Protein AF-A0A927BL58-F1 (afdb_monomer)

Foldseek 3Di:
DDPPVVVVPPDDPPPPPFDWAWFQDPPPRDIDTDGPPPQARPVPRHGTDPDHDPVPDD

Nearest PDB structures (foldseek):
  7oo3-assembly1_L  TM=6.545E-01  e=6.238E+00  Sus scrofa
  1n0z-assembly1_A  TM=4.130E-01  e=4.142E+00  Homo sapiens

Radius of gyration: 14.39 Å; Cα contacts (8 Å, |Δi|>4): 70; chains: 1; bounding box: 25×22×40 Å

Secondary structure (DSSP, 8-state):
--HHHHTTT-PPPTT--S--EEEE-TTT-PEEEE-TT--B-TTT-PBPPSS--TTS--

Organism: Streptomyces globisporus (NCBI:txid1908)

Mean predicted aligned error: 9.22 Å

Structure (mmCIF, N/CA/C/O backbone):
data_AF-A0A927BL58-F1
#
_entry.id   AF-A0A927BL58-F1
#
loop_
_atom_site.group_PDB
_atom_site.id
_atom_site.type_symbol
_atom_site.label_atom_id
_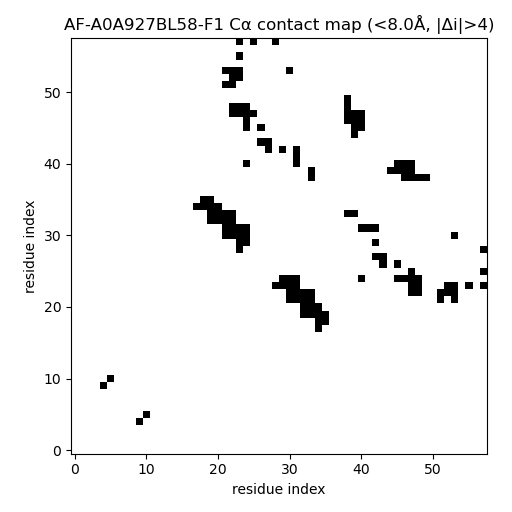atom_site.label_alt_id
_atom_site.label_comp_id
_atom_site.label_asym_id
_atom_site.label_entity_id
_atom_site.label_seq_id
_atom_site.pdbx_PDB_ins_code
_atom_site.Cartn_x
_atom_site.Cartn_y
_atom_site.Cartn_z
_atom_site.occupancy
_atom_site.B_iso_or_equiv
_atom_site.auth_seq_id
_atom_site.auth_comp_id
_atom_site.auth_asym_id
_atom_site.auth_atom_id
_atom_site.pdbx_PDB_model_num
ATOM 1 N N . MET A 1 1 ? -4.145 -4.909 -19.224 1.00 45.25 1 MET A N 1
ATOM 2 C CA . MET A 1 1 ? -2.938 -4.962 -20.076 1.00 45.25 1 MET A CA 1
ATOM 3 C C . MET A 1 1 ? -2.714 -3.580 -20.678 1.00 45.25 1 MET A C 1
ATOM 5 O O . MET A 1 1 ? -3.665 -2.982 -21.160 1.00 45.25 1 MET A O 1
ATOM 9 N N . ALA A 1 2 ? -1.518 -3.010 -20.521 1.00 49.84 2 ALA A N 1
ATOM 10 C CA . ALA A 1 2 ? -1.241 -1.588 -20.755 1.00 49.84 2 ALA A CA 1
ATOM 11 C C . ALA A 1 2 ? -0.825 -1.287 -22.213 1.00 49.84 2 ALA A C 1
ATOM 13 O O . ALA A 1 2 ? 0.349 -1.051 -22.492 1.00 49.84 2 ALA A O 1
ATOM 14 N N . GLU A 1 3 ? -1.790 -1.281 -23.137 1.00 56.28 3 GLU A N 1
ATOM 15 C CA . GLU A 1 3 ? -1.586 -0.999 -24.576 1.00 56.28 3 GLU A CA 1
ATOM 16 C C . GLU A 1 3 ? -1.147 0.443 -24.889 1.00 56.28 3 GLU A C 1
ATOM 18 O O . GLU A 1 3 ? -0.571 0.707 -25.942 1.00 56.28 3 GLU A O 1
ATOM 23 N N . ALA A 1 4 ? -1.397 1.393 -23.985 1.00 61.69 4 ALA A N 1
ATOM 24 C CA . ALA A 1 4 ? -1.091 2.805 -24.221 1.00 61.69 4 ALA A CA 1
ATOM 25 C C . ALA A 1 4 ? 0.419 3.101 -24.305 1.00 61.69 4 ALA A C 1
ATOM 27 O O . ALA A 1 4 ? 0.817 3.997 -25.044 1.00 61.69 4 ALA A O 1
ATOM 28 N N . LEU A 1 5 ? 1.258 2.350 -23.579 1.00 60.75 5 LEU A N 1
ATOM 29 C CA . LEU A 1 5 ? 2.713 2.557 -23.581 1.00 60.75 5 LEU A CA 1
ATOM 30 C C . LEU A 1 5 ? 3.380 2.022 -24.855 1.00 60.75 5 LEU A C 1
ATOM 32 O O . LEU A 1 5 ? 4.366 2.596 -25.308 1.00 60.75 5 LEU A O 1
ATOM 36 N N . ASP A 1 6 ? 2.815 0.975 -25.460 1.00 61.91 6 ASP A N 1
ATOM 37 C CA . ASP A 1 6 ? 3.367 0.322 -26.656 1.00 61.91 6 ASP A CA 1
ATOM 38 C C . ASP A 1 6 ? 3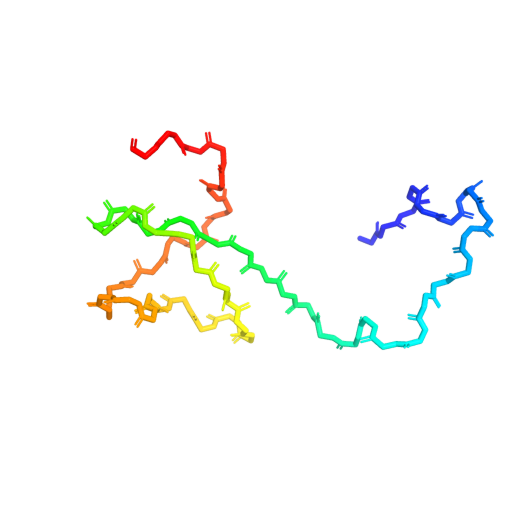.433 1.283 -27.857 1.00 61.91 6 ASP A C 1
ATOM 40 O O . ASP A 1 6 ? 4.350 1.242 -28.671 1.00 61.91 6 ASP A O 1
ATOM 44 N N . ARG A 1 7 ? 2.494 2.235 -27.925 1.00 66.75 7 ARG A N 1
ATOM 45 C CA . ARG A 1 7 ? 2.375 3.194 -29.035 1.00 66.75 7 ARG A CA 1
ATOM 46 C C . ARG A 1 7 ? 3.425 4.305 -29.027 1.00 66.75 7 ARG A C 1
ATOM 48 O O . ARG A 1 7 ? 3.571 4.984 -30.037 1.00 66.75 7 ARG A O 1
ATOM 55 N N . ILE A 1 8 ? 4.119 4.526 -27.909 1.00 75.62 8 ILE A N 1
ATOM 56 C CA . ILE A 1 8 ? 5.053 5.656 -27.748 1.00 75.62 8 ILE A CA 1
ATOM 57 C C . ILE A 1 8 ? 6.503 5.218 -28.047 1.00 75.62 8 ILE A C 1
ATOM 59 O O . ILE A 1 8 ? 7.413 6.038 -28.022 1.00 75.62 8 ILE A O 1
ATOM 63 N N . GLY A 1 9 ? 6.740 3.938 -28.374 1.00 63.62 9 GLY A N 1
ATOM 64 C CA . GLY A 1 9 ? 8.088 3.432 -28.675 1.00 63.62 9 GLY A CA 1
ATOM 65 C C . GLY A 1 9 ? 9.039 3.495 -27.475 1.00 63.62 9 GLY A C 1
ATOM 66 O O . GLY A 1 9 ? 10.255 3.455 -27.642 1.00 63.62 9 GLY A O 1
ATOM 67 N N . ILE A 1 10 ? 8.489 3.626 -26.263 1.00 71.94 10 ILE A N 1
ATOM 68 C CA . ILE A 1 10 ? 9.250 3.547 -25.021 1.00 71.94 10 ILE A CA 1
ATOM 69 C C . ILE A 1 10 ? 9.451 2.065 -24.741 1.00 71.94 10 ILE A C 1
ATOM 71 O O . ILE A 1 10 ? 8.527 1.380 -24.292 1.00 71.94 10 ILE A O 1
ATOM 75 N N . ASP A 1 11 ? 10.658 1.581 -25.025 1.00 63.03 11 ASP A N 1
ATOM 76 C CA . ASP A 1 11 ? 11.073 0.242 -24.631 1.00 63.03 11 ASP A CA 1
ATOM 77 C C . ASP A 1 11 ? 10.856 0.077 -23.126 1.00 63.03 11 ASP A C 1
ATOM 79 O O . ASP A 1 11 ? 11.235 0.938 -22.323 1.00 63.03 11 ASP A O 1
ATOM 83 N N . ARG A 1 12 ? 10.175 -1.004 -22.736 1.00 61.50 12 ARG A N 1
ATOM 84 C CA . ARG A 1 12 ? 9.861 -1.234 -21.325 1.00 61.50 12 ARG A CA 1
ATOM 85 C C . ARG A 1 12 ? 11.185 -1.440 -20.590 1.00 61.50 12 ARG A C 1
ATOM 87 O O . ARG A 1 12 ? 11.904 -2.378 -20.936 1.00 61.50 12 ARG A O 1
ATOM 94 N N . PRO A 1 13 ? 11.511 -0.630 -19.564 1.00 65.44 13 PRO A N 1
ATOM 95 C CA . PRO A 1 13 ? 12.714 -0.859 -18.783 1.00 65.44 13 PRO A CA 1
ATOM 96 C C . PRO A 1 13 ? 12.671 -2.283 -18.212 1.00 65.44 13 PRO A C 1
ATOM 98 O O . PRO A 1 13 ? 11.680 -2.634 -17.554 1.00 65.44 13 PRO A O 1
ATOM 101 N N . PRO A 1 14 ? 13.693 -3.122 -18.454 1.00 55.53 14 PRO A N 1
ATOM 102 C CA . PRO A 1 14 ? 13.748 -4.440 -17.840 1.00 55.53 14 PRO A CA 1
ATOM 103 C C . PRO A 1 14 ? 13.810 -4.248 -16.318 1.00 55.53 14 PRO A C 1
ATOM 105 O O . PRO A 1 14 ? 14.719 -3.594 -15.814 1.00 55.53 14 PRO A O 1
ATOM 108 N N . GLY A 1 15 ? 12.812 -4.757 -15.586 1.00 55.78 15 GLY A N 1
ATOM 109 C CA . GLY A 1 15 ? 12.747 -4.625 -14.121 1.00 55.78 15 GLY A CA 1
ATOM 110 C C . GLY A 1 15 ? 11.395 -4.218 -13.526 1.00 55.78 15 GLY A C 1
ATOM 111 O O . GLY A 1 15 ? 11.248 -4.259 -12.308 1.00 55.78 15 GLY A O 1
ATOM 112 N N . PHE A 1 16 ? 10.374 -3.900 -14.331 1.00 57.47 16 PHE A N 1
ATOM 113 C CA . PHE A 1 16 ? 8.980 -3.780 -13.856 1.00 57.47 16 PHE A CA 1
ATOM 114 C C . PHE A 1 16 ? 8.321 -5.160 -13.628 1.00 57.47 16 PHE A C 1
ATOM 116 O O . PHE A 1 16 ? 7.213 -5.424 -14.084 1.00 57.47 16 PHE A O 1
ATOM 123 N N . THR A 1 17 ? 9.016 -6.087 -12.966 1.00 59.69 17 THR A N 1
ATOM 124 C CA . THR A 1 17 ? 8.583 -7.488 -12.809 1.00 59.69 17 THR A CA 1
ATOM 125 C C . THR A 1 17 ? 7.615 -7.718 -11.651 1.00 59.69 17 THR A C 1
ATOM 127 O O . THR A 1 17 ? 7.101 -8.823 -11.520 1.00 59.69 17 THR A O 1
ATOM 130 N N . HIS A 1 18 ? 7.365 -6.716 -10.805 1.00 65.06 18 HIS A N 1
ATOM 131 C CA . HIS A 1 18 ? 6.373 -6.810 -9.735 1.00 65.06 18 HIS A CA 1
ATOM 132 C C . HIS A 1 18 ? 5.273 -5.777 -9.921 1.00 65.06 18 HIS A C 1
ATOM 134 O O . HIS A 1 18 ? 5.531 -4.573 -9.982 1.00 65.06 18 HIS A O 1
ATOM 140 N N . GLU A 1 19 ? 4.036 -6.266 -9.983 1.00 68.62 19 GLU A N 1
ATOM 141 C CA . GLU A 1 19 ? 2.865 -5.413 -9.863 1.00 68.62 19 GLU A CA 1
ATOM 142 C C . GLU A 1 19 ? 2.838 -4.837 -8.446 1.00 68.62 19 GLU A C 1
ATOM 144 O O . GLU A 1 19 ? 2.807 -5.560 -7.449 1.00 68.62 19 GLU A O 1
ATOM 149 N N . VAL A 1 20 ? 2.896 -3.513 -8.367 1.00 74.88 20 VAL A N 1
ATOM 150 C CA . VAL A 1 20 ? 2.797 -2.774 -7.116 1.00 74.88 20 VAL A CA 1
ATOM 151 C C . VAL A 1 20 ? 1.525 -1.954 -7.174 1.00 74.88 20 VAL A C 1
ATOM 153 O O . VAL A 1 20 ? 1.339 -1.140 -8.082 1.00 74.88 20 VAL A O 1
ATOM 156 N N . VAL A 1 21 ? 0.652 -2.145 -6.188 1.00 83.75 21 VAL A N 1
ATOM 157 C CA . VAL A 1 21 ? -0.635 -1.457 -6.136 1.00 83.75 21 VAL A CA 1
ATOM 158 C C . VAL A 1 21 ? -0.657 -0.521 -4.941 1.00 83.75 21 VAL A C 1
ATOM 160 O O . VAL A 1 21 ? -0.477 -0.934 -3.800 1.00 83.75 21 VAL A O 1
ATOM 163 N N . PHE A 1 22 ? -0.924 0.758 -5.187 1.00 89.31 22 PHE A N 1
ATOM 164 C CA . PHE A 1 22 ? -1.097 1.712 -4.099 1.00 89.31 22 PHE A CA 1
ATOM 165 C C . PHE A 1 22 ? -2.526 1.679 -3.546 1.00 89.31 22 PHE A C 1
ATOM 167 O O . PHE A 1 22 ? -3.508 1.577 -4.297 1.00 89.31 22 PHE A O 1
ATOM 174 N N . ARG A 1 23 ? -2.644 1.818 -2.223 1.00 91.69 23 ARG A N 1
ATOM 175 C CA . ARG A 1 23 ? -3.915 1.955 -1.494 1.00 91.69 23 ARG A CA 1
ATOM 176 C C . ARG A 1 23 ? -3.835 3.111 -0.502 1.00 91.69 23 ARG A C 1
ATOM 178 O O . ARG A 1 23 ? -2.769 3.400 0.029 1.00 91.69 23 ARG A O 1
ATOM 185 N N . ARG A 1 24 ? -4.95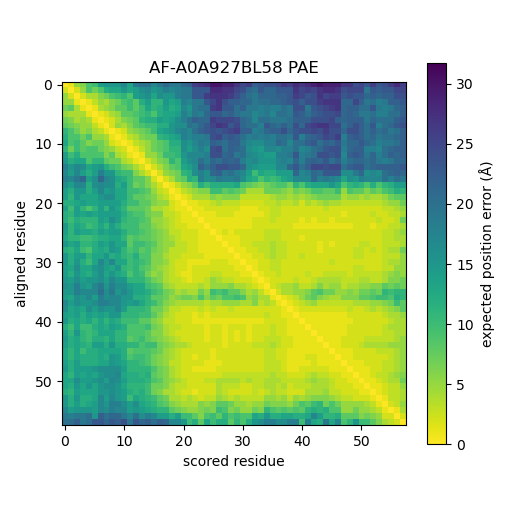7 3.778 -0.238 1.00 93.75 24 ARG A N 1
ATOM 186 C CA . ARG A 1 24 ? -5.067 4.745 0.862 1.00 93.75 24 ARG A CA 1
AT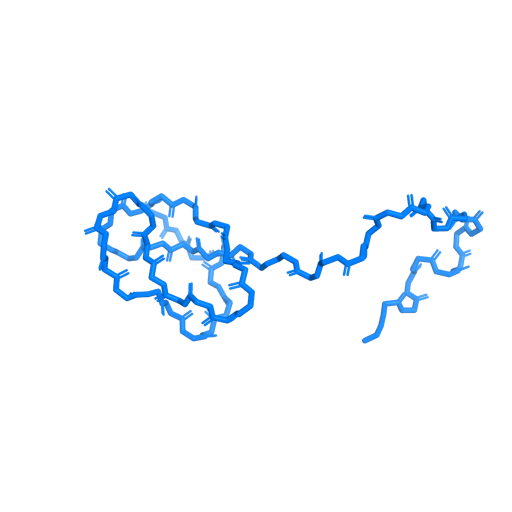OM 187 C C . ARG A 1 24 ? -5.735 4.066 2.051 1.00 93.75 24 ARG A C 1
ATOM 189 O O . ARG A 1 24 ? -6.861 3.590 1.929 1.00 93.75 24 ARG A O 1
ATOM 196 N N . CYS A 1 25 ? -5.055 4.025 3.193 1.00 94.50 25 CYS A N 1
ATOM 197 C CA . CYS A 1 25 ? -5.660 3.534 4.429 1.00 94.50 25 CYS A CA 1
ATOM 198 C C . CYS A 1 25 ? -6.727 4.526 4.908 1.00 94.50 25 CYS A C 1
ATOM 200 O O . CYS A 1 25 ? -6.455 5.723 4.991 1.00 94.50 25 CYS A O 1
ATOM 202 N N . ARG A 1 26 ? -7.929 4.048 5.247 1.00 92.38 26 ARG A N 1
ATOM 203 C CA . ARG A 1 26 ? -9.016 4.912 5.744 1.00 92.38 26 ARG A CA 1
ATOM 204 C C . ARG A 1 26 ? -8.836 5.308 7.212 1.00 92.38 26 ARG A C 1
ATOM 206 O O . ARG A 1 26 ? -9.337 6.351 7.612 1.00 92.3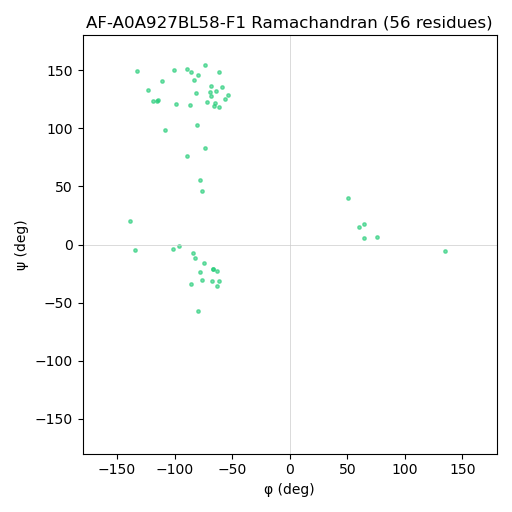8 26 ARG A O 1
ATOM 213 N N . SER A 1 27 ? -8.082 4.521 7.981 1.00 94.06 27 SER A N 1
ATOM 214 C CA . SER A 1 27 ? -7.788 4.785 9.393 1.00 94.06 27 SER A CA 1
ATOM 215 C C . SER A 1 27 ? -6.681 5.834 9.575 1.00 94.06 27 SER A C 1
ATOM 217 O O . SER A 1 27 ? -6.899 6.889 10.169 1.00 94.06 27 SER A O 1
ATOM 219 N N . CYS A 1 28 ? -5.491 5.604 9.005 1.00 94.44 28 CYS A N 1
ATOM 220 C CA . CYS A 1 28 ? -4.332 6.486 9.203 1.00 94.44 28 CYS A CA 1
ATOM 221 C C . CYS A 1 28 ? 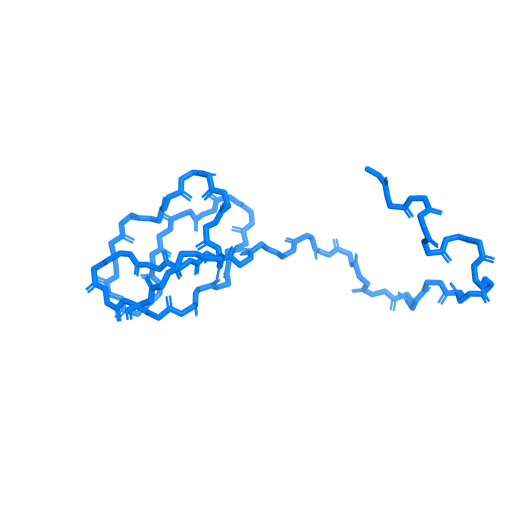-4.053 7.440 8.030 1.00 94.44 28 CYS A C 1
ATOM 223 O O . CYS A 1 28 ? -3.134 8.258 8.110 1.00 94.44 28 CYS A O 1
ATOM 225 N N . ARG A 1 29 ? -4.812 7.329 6.929 1.00 91.56 29 ARG A N 1
ATOM 226 C CA . ARG A 1 29 ? -4.767 8.208 5.739 1.00 91.56 29 ARG A CA 1
ATOM 227 C C . ARG A 1 29 ? -3.468 8.198 4.932 1.00 91.56 29 ARG 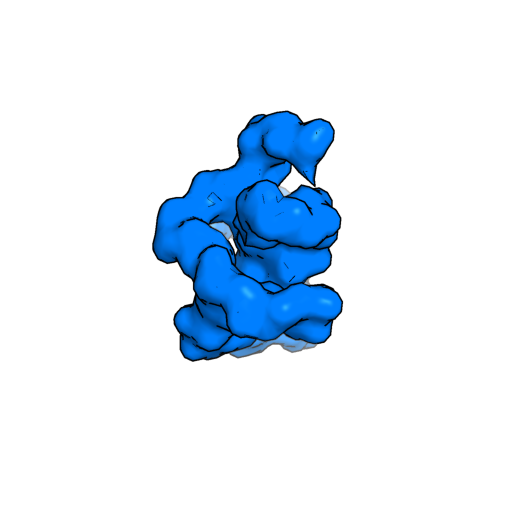A C 1
ATOM 229 O O . ARG A 1 29 ? -3.320 8.946 3.963 1.00 91.56 29 ARG A O 1
ATOM 236 N N . LYS A 1 30 ? -2.530 7.327 5.296 1.00 92.94 30 LYS A N 1
ATOM 237 C CA . LYS A 1 30 ? -1.262 7.132 4.587 1.00 92.94 30 LYS A CA 1
ATOM 238 C C . LYS A 1 30 ? 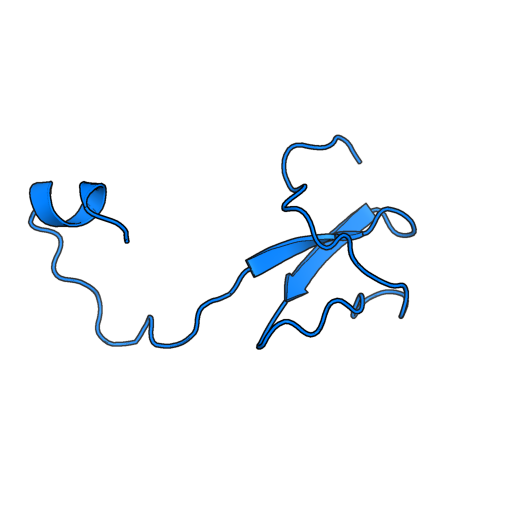-1.495 6.374 3.278 1.00 92.94 30 LYS A C 1
ATOM 240 O O . LYS A 1 30 ? -2.469 5.632 3.131 1.00 92.94 30 LYS A O 1
ATOM 245 N N . LEU A 1 31 ? -0.584 6.588 2.332 1.00 92.12 31 LEU A N 1
ATOM 246 C CA . LEU A 1 31 ? -0.499 5.799 1.111 1.00 92.12 31 LEU A CA 1
ATOM 247 C C . LEU A 1 31 ? 0.363 4.575 1.368 1.00 92.12 31 LEU A C 1
ATOM 249 O O . LEU A 1 31 ? 1.535 4.714 1.708 1.00 92.12 31 LEU A O 1
ATOM 253 N N . ASP A 1 32 ? -0.234 3.408 1.189 1.00 90.62 32 ASP A N 1
ATOM 254 C CA . ASP A 1 32 ? 0.425 2.123 1.309 1.00 90.62 32 ASP A CA 1
ATOM 255 C C . ASP A 1 32 ? 0.791 1.549 -0.056 1.00 90.62 32 ASP A C 1
ATOM 257 O O . ASP A 1 32 ? 0.104 1.788 -1.055 1.00 90.62 32 ASP A O 1
ATOM 261 N N . MET A 1 33 ? 1.866 0.772 -0.070 1.00 89.75 33 MET A N 1
ATOM 262 C CA . MET A 1 33 ? 2.377 0.040 -1.210 1.00 89.75 33 MET A CA 1
ATOM 263 C C . MET A 1 33 ? 2.112 -1.451 -0.992 1.00 89.75 33 MET A C 1
ATOM 265 O O . MET A 1 33 ? 2.872 -2.141 -0.314 1.00 89.75 33 MET A O 1
ATOM 269 N N . VAL A 1 34 ? 1.046 -1.954 -1.607 1.00 85.88 34 VAL A N 1
ATOM 270 C CA . VAL A 1 34 ? 0.637 -3.353 -1.493 1.00 85.88 34 VAL A CA 1
ATOM 271 C C . VAL A 1 34 ? 1.458 -4.210 -2.451 1.00 85.88 34 VAL A C 1
ATOM 273 O O . VAL A 1 34 ? 1.571 -3.895 -3.640 1.00 85.88 34 VAL A O 1
ATOM 276 N N . ARG A 1 35 ? 2.008 -5.305 -1.920 1.00 82.62 35 ARG A N 1
ATOM 277 C CA . ARG A 1 35 ? 2.638 -6.396 -2.675 1.00 82.62 35 ARG A CA 1
ATOM 278 C C . ARG A 1 35 ? 1.766 -7.639 -2.554 1.00 82.62 35 ARG A C 1
ATOM 280 O O . ARG A 1 35 ? 1.223 -7.876 -1.4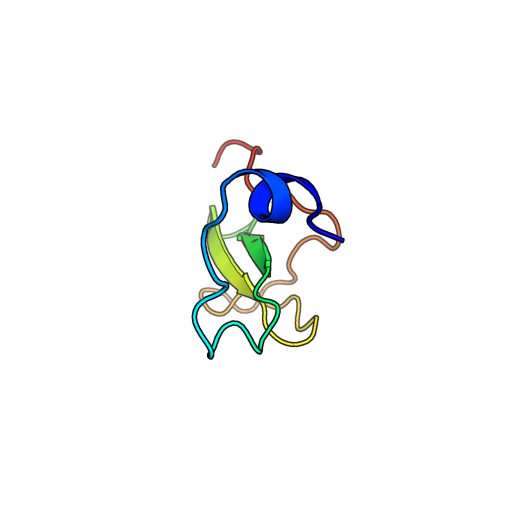78 1.00 82.62 35 ARG A O 1
ATOM 287 N N . GLU A 1 36 ? 1.639 -8.400 -3.641 1.00 73.62 36 GLU A N 1
ATOM 288 C CA . GLU A 1 36 ? 1.052 -9.755 -3.630 1.00 73.62 36 GLU A CA 1
ATOM 289 C C . GLU A 1 36 ? -0.322 -9.824 -2.929 1.00 73.62 36 GLU A C 1
ATOM 291 O O . GLU A 1 36 ? -0.601 -10.731 -2.153 1.00 73.62 36 GLU A O 1
ATOM 296 N N . GLU A 1 37 ? -1.168 -8.810 -3.152 1.00 76.25 37 GLU A N 1
ATOM 297 C CA . GLU A 1 37 ? -2.515 -8.687 -2.565 1.00 76.25 37 GLU A CA 1
ATOM 298 C C . GLU A 1 37 ? -2.580 -8.641 -1.023 1.00 76.25 37 GLU A C 1
ATOM 300 O O . GLU A 1 37 ? -3.663 -8.737 -0.442 1.00 76.25 37 GLU A O 1
ATOM 305 N N . HIS A 1 38 ? -1.456 -8.414 -0.337 1.00 85.62 38 HIS A N 1
ATOM 306 C CA . HIS A 1 38 ? -1.430 -8.251 1.115 1.00 85.62 38 HIS A CA 1
ATOM 307 C C . HIS A 1 38 ? -2.002 -6.885 1.532 1.00 85.62 38 HIS A C 1
ATOM 309 O O . HIS A 1 38 ? -1.282 -5.904 1.725 1.00 85.62 38 HIS A O 1
ATOM 315 N N . LEU A 1 39 ? -3.329 -6.811 1.630 1.00 89.44 39 LEU A N 1
ATOM 316 C CA . LEU A 1 39 ? -4.102 -5.605 1.937 1.00 89.44 39 LEU A CA 1
ATOM 317 C C . LEU A 1 39 ? -4.080 -5.259 3.434 1.00 89.44 39 LEU A C 1
ATOM 319 O O . LEU A 1 39 ? -5.128 -5.091 4.043 1.00 89.44 39 LEU A O 1
ATOM 323 N N . VAL A 1 40 ? -2.895 -5.112 4.019 1.00 93.25 40 VAL A N 1
ATOM 324 C CA . VAL A 1 40 ? -2.717 -4.671 5.409 1.00 93.25 40 VAL A CA 1
ATOM 325 C C . VAL A 1 40 ? -1.832 -3.438 5.425 1.00 93.25 40 VAL A C 1
ATOM 327 O O . VAL A 1 40 ? -0.789 -3.404 4.772 1.00 93.25 40 VAL A O 1
ATOM 330 N N . CYS A 1 41 ? -2.248 -2.412 6.163 1.00 93.75 41 CYS A N 1
ATOM 331 C CA . CYS A 1 41 ? -1.509 -1.169 6.208 1.00 93.75 41 CYS A CA 1
ATOM 332 C C . CYS A 1 41 ? -0.205 -1.319 7.006 1.00 93.75 41 CYS A C 1
ATOM 334 O O . CYS A 1 41 ? -0.241 -1.597 8.201 1.00 93.75 41 CYS A O 1
ATOM 336 N N . VAL A 1 42 ? 0.948 -1.031 6.404 1.00 93.12 42 VAL A N 1
ATOM 337 C CA . VAL A 1 42 ? 2.261 -1.083 7.069 1.00 93.12 42 VAL A CA 1
ATOM 338 C C . VAL A 1 42 ? 2.414 -0.023 8.166 1.00 93.12 42 VAL A C 1
ATOM 340 O O . VAL A 1 42 ? 3.245 -0.162 9.060 1.00 93.12 42 VAL A O 1
ATOM 343 N N . PHE A 1 43 ? 1.617 1.048 8.118 1.00 93.56 43 PHE A N 1
ATOM 344 C CA . PHE A 1 43 ? 1.713 2.153 9.074 1.00 93.56 43 PHE A CA 1
ATOM 345 C C . PHE A 1 43 ? 0.916 1.923 10.357 1.00 93.56 43 PHE A C 1
ATOM 347 O O . PHE A 1 43 ? 1.324 2.410 11.409 1.00 93.56 43 PHE A O 1
ATOM 354 N N . CYS A 1 44 ? -0.232 1.248 10.276 1.00 95.56 44 CYS A N 1
ATOM 355 C CA . CYS A 1 44 ? -1.137 1.084 11.417 1.00 95.56 44 CYS A CA 1
ATOM 356 C C . CYS A 1 44 ? -1.671 -0.341 11.616 1.00 95.56 44 CYS A C 1
ATOM 358 O O . CYS A 1 44 ? -2.366 -0.576 12.598 1.00 95.56 44 CYS A O 1
ATOM 360 N N . GLY A 1 45 ? -1.362 -1.278 10.718 1.00 93.94 45 GLY A N 1
ATOM 361 C CA . GLY A 1 45 ? -1.802 -2.673 10.796 1.00 93.94 45 GLY A CA 1
ATOM 362 C C . GLY A 1 45 ? -3.264 -2.917 10.416 1.00 93.94 45 GLY A C 1
ATOM 363 O O . GLY A 1 45 ? -3.744 -4.029 10.594 1.00 93.94 45 GLY A O 1
ATOM 364 N N . GLU A 1 46 ? -3.982 -1.905 9.926 1.00 95.19 46 GLU A N 1
ATOM 365 C CA . GLU A 1 46 ? -5.411 -2.011 9.601 1.00 95.19 46 GLU A CA 1
ATOM 366 C C . GLU A 1 46 ? -5.642 -2.479 8.157 1.00 95.19 46 GLU A C 1
ATOM 368 O O . GLU A 1 46 ? -4.814 -2.220 7.277 1.00 95.19 46 GLU A O 1
ATOM 373 N N . ASP A 1 47 ? -6.757 -3.167 7.909 1.00 94.88 47 ASP A N 1
ATOM 374 C CA . ASP A 1 47 ? -7.087 -3.715 6.593 1.00 94.88 47 ASP A CA 1
ATOM 375 C C . ASP A 1 47 ? -7.298 -2.620 5.534 1.00 94.88 47 ASP A C 1
ATOM 377 O O . ASP A 1 47 ? -8.042 -1.651 5.696 1.00 94.88 47 ASP A O 1
ATOM 381 N N . LEU A 1 48 ? -6.661 -2.797 4.379 1.00 92.94 48 LEU A N 1
ATOM 382 C CA . LEU A 1 48 ? -6.774 -1.885 3.249 1.00 92.94 48 LEU A CA 1
ATOM 383 C C . LEU A 1 48 ? -7.989 -2.231 2.373 1.00 92.94 48 LEU A C 1
ATOM 385 O O . LEU A 1 48 ? -8.338 -3.402 2.195 1.00 92.94 48 LEU A O 1
ATOM 389 N N . PRO A 1 49 ? -8.615 -1.229 1.727 1.00 90.69 49 PRO A N 1
ATOM 390 C CA . PRO A 1 49 ? -9.713 -1.478 0.804 1.00 90.69 49 PRO A CA 1
ATOM 391 C C . PRO A 1 49 ? -9.312 -2.401 -0.352 1.00 90.69 49 PRO A C 1
ATOM 393 O O . PRO A 1 49 ? -8.291 -2.203 -1.017 1.00 90.69 49 PRO A O 1
ATOM 396 N N . LYS A 1 50 ? -10.181 -3.369 -0.664 1.00 88.38 50 LYS A N 1
ATOM 397 C CA . LYS A 1 50 ? -10.025 -4.241 -1.841 1.00 88.38 50 LYS A CA 1
ATOM 398 C C . LYS A 1 50 ? -10.092 -3.458 -3.150 1.00 88.38 50 LYS A C 1
ATOM 400 O O . LYS A 1 50 ? -9.354 -3.763 -4.082 1.00 88.38 50 LYS A O 1
ATOM 405 N N . ALA A 1 51 ? -10.934 -2.427 -3.211 1.00 89.19 51 ALA A N 1
ATOM 406 C CA . ALA A 1 51 ? -11.032 -1.531 -4.359 1.00 89.19 51 ALA A CA 1
ATOM 407 C C . ALA A 1 51 ? -9.912 -0.476 -4.355 1.00 89.19 51 ALA A C 1
ATOM 409 O O . ALA A 1 51 ? -9.501 0.010 -3.302 1.00 89.19 51 ALA A O 1
ATOM 410 N N . TRP A 1 52 ? -9.432 -0.093 -5.541 1.00 88.12 52 TRP A N 1
ATOM 411 C CA . TRP A 1 52 ? -8.441 0.976 -5.679 1.00 88.12 52 TRP A CA 1
ATOM 412 C C . TRP A 1 52 ? -9.033 2.337 -5.324 1.00 88.12 52 TRP A C 1
ATOM 414 O O . TRP A 1 52 ? -10.069 2.725 -5.858 1.00 88.12 52 TRP A O 1
ATOM 424 N N . ASN A 1 53 ? -8.359 3.061 -4.428 1.00 90.12 53 ASN A N 1
ATOM 425 C CA . ASN A 1 53 ? -8.966 4.187 -3.725 1.00 90.12 53 ASN A CA 1
ATOM 426 C C . ASN A 1 53 ? -8.054 5.422 -3.578 1.00 90.12 53 ASN A C 1
ATOM 428 O O . ASN A 1 53 ? -8.293 6.304 -2.761 1.00 90.12 53 ASN A O 1
ATOM 432 N N . ILE A 1 54 ? -7.016 5.535 -4.412 1.00 86.00 54 ILE A N 1
ATOM 433 C CA . ILE A 1 54 ? -6.048 6.651 -4.369 1.00 86.00 54 ILE A CA 1
ATOM 434 C C . ILE A 1 54 ? -6.683 8.019 -4.663 1.00 86.00 54 ILE A C 1
ATOM 436 O O . ILE A 1 54 ? -6.141 9.051 -4.265 1.00 86.00 54 ILE A O 1
ATOM 440 N N . ARG A 1 55 ? -7.830 8.040 -5.347 1.00 81.75 55 ARG A N 1
ATOM 441 C CA . ARG A 1 55 ? -8.578 9.269 -5.650 1.00 81.75 55 ARG A CA 1
ATOM 442 C C . ARG A 1 55 ? -9.464 9.748 -4.494 1.00 81.75 55 ARG A C 1
ATOM 444 O O . ARG A 1 55 ? -9.964 10.864 -4.572 1.00 81.75 55 ARG A O 1
ATOM 451 N N . GLU A 1 56 ? -9.665 8.941 -3.451 1.00 78.56 56 GLU A N 1
ATOM 452 C CA . GLU A 1 56 ? -10.418 9.371 -2.269 1.00 78.56 56 GLU A CA 1
ATOM 453 C C . GLU A 1 56 ? -9.619 10.450 -1.508 1.00 78.56 56 GLU A C 1
ATOM 455 O O . GLU A 1 56 ? -8.400 10.290 -1.340 1.00 78.56 56 GLU A O 1
ATOM 460 N N . PRO A 1 57 ? -10.260 11.543 -1.051 1.00 69.81 57 PRO A N 1
ATOM 461 C CA . PRO A 1 57 ? -9.605 12.517 -0.184 1.00 69.81 57 PRO A CA 1
ATOM 462 C C . PRO A 1 57 ? -9.168 11.860 1.136 1.00 69.81 57 PRO A C 1
ATOM 464 O O . PRO A 1 57 ? -9.795 10.906 1.599 1.00 69.81 57 PRO A O 1
ATOM 467 N N . GLY A 1 58 ? -8.064 12.352 1.708 1.00 59.97 58 GLY A N 1
ATOM 468 C CA . GLY A 1 58 ? -7.581 11.982 3.044 1.00 59.97 58 GLY A CA 1
ATOM 469 C C . GLY A 1 58 ? -8.074 12.972 4.085 1.00 59.97 58 GLY A C 1
ATOM 470 O O . GLY A 1 58 ? -7.975 14.184 3.822 1.00 59.97 58 GLY A O 1
#

pLDDT: mean 79.2, std 14.6, range [45.25, 95.56]

Solvent-accessible surface area (backbone atoms only — not comparable to full-atom values): 3995 Å² total; per-residue (Å²): 134,79,67,77,54,67,77,72,73,60,76,76,70,90,78,80,82,66,80,70,46,65,37,44,34,86,86,81,50,46,81,37,80,32,52,89,83,50,52,55,31,89,88,78,69,46,76,38,68,90,63,85,40,72,86,58,86,118

Sequence (58 aa):
MAEALDRIGIDRPPGFTHEVVFRRCRSCRKLDMVREEHLVCVFCGEDLPKAWNIREPG